Protein AF-A0A9N8ZWI1-F1 (afdb_monomer)

Structure (mmCIF, N/CA/C/O backbone):
data_AF-A0A9N8ZWI1-F1
#
_entry.id   AF-A0A9N8ZWI1-F1
#
loop_
_atom_site.group_PDB
_atom_site.id
_atom_site.type_symbol
_atom_site.label_atom_id
_atom_site.label_alt_id
_atom_site.label_comp_id
_atom_site.label_asym_id
_atom_site.label_entity_id
_atom_site.label_seq_id
_atom_site.pdbx_PDB_ins_code
_atom_site.Cartn_x
_atom_site.Cartn_y
_atom_site.Cartn_z
_atom_site.occupancy
_atom_site.B_iso_or_equiv
_atom_site.auth_seq_id
_atom_site.auth_comp_id
_atom_site.auth_asym_id
_atom_site.auth_atom_id
_atom_site.pdbx_PDB_model_num
ATOM 1 N N . MET A 1 1 ? 0.687 27.718 68.693 1.00 42.19 1 MET A N 1
ATOM 2 C CA . MET A 1 1 ? 0.484 27.635 67.229 1.00 42.19 1 MET A CA 1
ATOM 3 C C . MET A 1 1 ? 0.064 26.211 66.904 1.00 42.19 1 MET A C 1
ATOM 5 O O . MET A 1 1 ? 0.863 25.312 67.115 1.00 42.19 1 MET A O 1
ATOM 9 N N . ASN A 1 2 ? -1.194 25.987 66.518 1.00 51.06 2 ASN A N 1
ATOM 10 C CA . ASN A 1 2 ? -1.713 24.646 66.233 1.00 51.06 2 ASN A CA 1
ATOM 11 C C . ASN A 1 2 ? -1.774 24.454 64.712 1.00 51.06 2 ASN A C 1
ATOM 13 O O . ASN A 1 2 ? -2.479 25.195 64.028 1.00 51.06 2 ASN A O 1
ATOM 17 N N . PHE A 1 3 ? -0.992 23.519 64.178 1.00 62.44 3 PHE A N 1
ATOM 18 C CA . PHE A 1 3 ? -0.943 23.249 62.744 1.00 62.44 3 PHE A CA 1
ATOM 19 C C . PHE A 1 3 ? -2.034 22.242 62.381 1.00 62.44 3 PHE A C 1
ATOM 21 O O . PHE A 1 3 ? -1.952 21.066 62.726 1.00 62.44 3 PHE A O 1
ATOM 28 N N . ILE A 1 4 ? -3.050 22.694 61.647 1.00 68.06 4 ILE A N 1
ATOM 29 C CA . ILE A 1 4 ? -4.035 21.806 61.026 1.00 68.06 4 ILE A CA 1
ATOM 30 C C . ILE A 1 4 ? -3.352 21.130 59.831 1.00 68.06 4 ILE A C 1
ATOM 32 O O . ILE A 1 4 ? -3.192 21.722 58.765 1.00 68.06 4 ILE A O 1
ATOM 36 N N . GLN A 1 5 ? -2.924 19.882 60.009 1.00 64.88 5 GLN A N 1
ATOM 37 C CA . GLN A 1 5 ? -2.416 19.049 58.922 1.00 64.88 5 GLN A CA 1
ATOM 38 C C . GLN A 1 5 ? -3.595 18.533 58.083 1.00 64.88 5 GLN A C 1
ATOM 40 O O . GLN A 1 5 ? -4.237 17.537 58.417 1.00 64.88 5 GLN A O 1
ATOM 45 N N . ILE A 1 6 ? -3.903 19.215 56.979 1.00 60.19 6 ILE A N 1
ATOM 46 C CA . ILE A 1 6 ? -4.917 18.758 56.021 1.00 60.19 6 ILE A CA 1
ATOM 47 C C . ILE A 1 6 ? -4.318 17.596 55.218 1.00 60.19 6 ILE A C 1
ATOM 49 O O . ILE A 1 6 ? -3.437 17.795 54.379 1.00 60.19 6 ILE A O 1
ATOM 53 N N . ARG A 1 7 ? -4.794 16.366 55.451 1.00 61.16 7 ARG A N 1
ATOM 54 C CA . ARG A 1 7 ? -4.445 15.207 54.614 1.00 61.16 7 ARG A CA 1
ATOM 55 C C . ARG A 1 7 ? -5.024 15.408 53.212 1.00 61.16 7 ARG A C 1
ATOM 57 O O . ARG A 1 7 ? -6.199 15.144 52.974 1.00 61.16 7 ARG A O 1
ATOM 64 N N . ARG A 1 8 ? -4.196 15.861 52.269 1.00 56.44 8 ARG A N 1
ATOM 65 C CA . ARG A 1 8 ? -4.509 15.825 50.835 1.00 56.44 8 ARG A CA 1
ATOM 66 C C . ARG A 1 8 ? -4.481 14.371 50.373 1.00 56.44 8 ARG A C 1
ATOM 68 O O . ARG A 1 8 ? -3.433 13.853 49.997 1.00 56.44 8 ARG A O 1
ATOM 75 N N . LEU A 1 9 ? -5.626 13.697 50.456 1.00 60.31 9 LEU A N 1
ATOM 76 C CA . LEU A 1 9 ? -5.810 12.381 49.855 1.00 60.31 9 LEU A CA 1
ATOM 77 C C . LEU A 1 9 ? -5.591 12.517 48.343 1.00 60.31 9 LEU A C 1
ATOM 79 O O . LEU A 1 9 ? -6.305 13.232 47.645 1.00 60.31 9 LEU A O 1
ATOM 83 N N . THR A 1 10 ? -4.527 11.877 47.877 1.00 53.81 10 THR A N 1
ATOM 84 C CA . THR A 1 10 ? -4.096 11.812 46.483 1.00 53.81 10 THR A CA 1
ATOM 85 C C . THR A 1 10 ? -5.223 11.289 45.586 1.00 53.81 10 THR A C 1
ATOM 87 O O . THR A 1 10 ? -5.692 10.164 45.738 1.00 53.81 10 THR A O 1
ATOM 90 N N . THR A 1 11 ? -5.651 12.085 44.606 1.00 59.28 11 THR A N 1
ATOM 91 C CA . THR A 1 11 ? -6.578 11.674 43.536 1.00 59.28 11 THR A CA 1
ATOM 92 C C . THR A 1 11 ? -5.839 10.940 42.419 1.00 59.28 11 THR A C 1
ATOM 94 O O . THR A 1 11 ? -6.050 11.168 41.231 1.00 59.28 11 THR A O 1
ATOM 97 N N . LYS A 1 12 ? -4.924 10.049 42.790 1.00 53.28 12 LYS A N 1
ATOM 98 C CA . LYS A 1 12 ? -4.258 9.165 41.842 1.00 53.28 12 LYS A CA 1
ATOM 99 C C . LYS A 1 12 ? -4.066 7.815 42.501 1.00 53.28 12 LYS A C 1
ATOM 101 O O . LYS A 1 12 ? -2.955 7.391 42.799 1.00 53.28 12 LYS A O 1
ATOM 106 N N . ILE A 1 13 ? -5.188 7.143 42.745 1.00 62.72 13 ILE A N 1
ATOM 107 C CA . ILE A 1 13 ? -5.173 5.691 42.876 1.00 62.72 13 ILE A CA 1
ATOM 108 C C . ILE A 1 13 ? -4.489 5.199 41.586 1.00 62.72 13 ILE A C 1
ATOM 110 O O . ILE A 1 13 ? -4.989 5.502 40.502 1.00 62.72 13 ILE A O 1
ATOM 114 N N . PRO A 1 14 ? -3.341 4.501 41.651 1.00 59.12 14 PRO A N 1
ATOM 115 C CA . PRO A 1 14 ? -2.577 4.064 40.474 1.00 59.12 14 PRO A CA 1
ATOM 116 C C . PRO A 1 14 ? -3.299 2.976 39.659 1.00 59.12 14 PRO A C 1
ATOM 118 O O . PRO A 1 14 ? -2.707 2.327 38.802 1.00 59.12 14 PRO A O 1
ATOM 121 N N . ILE A 1 15 ? -4.584 2.765 39.934 1.00 54.69 15 ILE A N 1
ATOM 122 C CA . ILE A 1 15 ? -5.430 1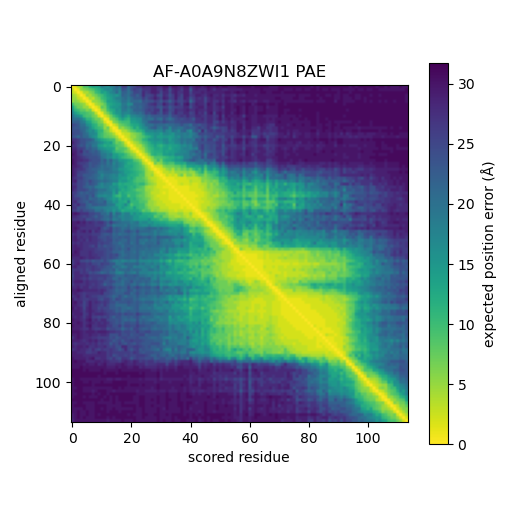.760 39.324 1.00 54.69 15 ILE A CA 1
ATOM 123 C C . ILE A 1 15 ? -6.292 2.513 38.308 1.00 54.69 15 ILE A C 1
ATOM 125 O O . ILE A 1 15 ? -7.170 3.280 38.713 1.00 54.69 15 ILE A O 1
ATOM 129 N N . PRO A 1 16 ? -6.035 2.367 36.998 1.00 58.62 16 PRO A N 1
ATOM 130 C CA . PRO A 1 16 ? -6.873 2.977 35.980 1.00 58.62 16 PRO A CA 1
ATOM 131 C C . PRO A 1 16 ? -8.336 2.548 36.184 1.00 58.62 16 PRO A C 1
ATOM 133 O O . PRO A 1 16 ? -8.588 1.401 36.558 1.00 58.62 16 PRO A O 1
ATOM 136 N N . PRO A 1 17 ? -9.315 3.430 35.921 1.00 61.91 17 PRO A N 1
ATOM 137 C CA . PRO A 1 17 ? -10.730 3.188 36.221 1.00 61.91 17 PRO A CA 1
ATOM 138 C C . PRO A 1 17 ? -11.311 1.939 35.537 1.00 61.91 17 PRO A C 1
ATOM 140 O O . PRO A 1 17 ? -12.284 1.366 36.012 1.00 61.91 17 PRO A O 1
ATOM 143 N N . VAL A 1 18 ? -10.692 1.468 34.451 1.00 59.34 18 VAL A N 1
ATOM 144 C CA . VAL A 1 18 ? -11.061 0.204 33.792 1.00 59.34 18 VAL A CA 1
ATOM 145 C C . VAL A 1 18 ? -10.724 -1.015 34.670 1.00 59.34 18 VAL A C 1
ATOM 147 O O . VAL A 1 18 ? -11.483 -1.976 34.686 1.00 59.34 18 VAL A O 1
ATOM 150 N N . LEU A 1 19 ? -9.637 -0.954 35.449 1.00 50.53 19 LEU A N 1
ATOM 151 C CA . LEU A 1 19 ? -9.201 -2.025 36.354 1.00 50.53 19 LEU A CA 1
ATOM 152 C C . LEU A 1 19 ? -9.874 -1.952 37.735 1.00 50.53 19 LEU A C 1
ATOM 154 O O . LEU A 1 19 ? -9.994 -2.970 38.414 1.00 50.53 19 LEU A O 1
ATOM 158 N N . SER A 1 20 ? -10.331 -0.772 38.173 1.00 53.59 20 SER A N 1
ATOM 159 C CA . SER A 1 20 ? -11.054 -0.649 39.447 1.00 53.59 20 SER A CA 1
ATOM 160 C C . SER A 1 20 ? -12.473 -1.217 39.370 1.00 53.59 20 SER A C 1
ATOM 162 O O . SER A 1 20 ? -12.940 -1.771 40.358 1.00 53.59 20 SER A O 1
ATOM 164 N N . VAL A 1 21 ? -13.133 -1.159 38.207 1.00 58.62 21 VAL A N 1
ATOM 165 C CA . VAL A 1 21 ? -14.465 -1.759 37.996 1.00 58.62 21 VAL A CA 1
ATOM 166 C C . VAL A 1 21 ? -14.406 -3.290 37.979 1.00 58.62 21 VAL A C 1
ATOM 168 O O . VAL A 1 21 ? -15.289 -3.929 38.544 1.00 58.62 21 VAL A O 1
ATOM 171 N N . GLU A 1 22 ? -13.354 -3.894 37.414 1.00 56.44 22 GLU A N 1
ATOM 172 C CA . GLU A 1 22 ? -13.150 -5.350 37.505 1.00 56.44 22 GLU A CA 1
ATOM 173 C C . GLU A 1 22 ? -12.914 -5.811 38.946 1.00 56.44 22 GLU A C 1
ATOM 175 O O . GLU A 1 22 ? -13.387 -6.875 39.339 1.00 56.44 22 GLU A O 1
ATOM 180 N N . ARG A 1 23 ? -12.218 -5.001 39.753 1.00 53.66 23 ARG A N 1
ATOM 181 C CA . ARG A 1 23 ? -11.888 -5.348 41.141 1.00 53.66 23 ARG A CA 1
ATOM 182 C C . ARG A 1 23 ? -12.958 -4.953 42.165 1.00 53.66 23 ARG A C 1
ATOM 184 O O . ARG A 1 23 ? -12.926 -5.456 43.283 1.00 53.66 23 ARG A O 1
ATOM 191 N N . ALA A 1 24 ? -13.900 -4.083 41.800 1.00 56.22 24 ALA A N 1
ATOM 192 C CA . ALA A 1 24 ? -15.002 -3.650 42.663 1.00 56.22 24 ALA A CA 1
ATOM 193 C C . ALA A 1 24 ? -16.162 -4.662 42.747 1.00 56.22 24 ALA A C 1
ATOM 195 O O . ALA A 1 24 ? -17.015 -4.532 43.622 1.00 56.22 24 ALA A O 1
ATOM 196 N N . GLY A 1 25 ? -16.206 -5.671 41.870 1.00 55.81 25 GLY A N 1
ATOM 197 C CA . GLY A 1 25 ? -17.163 -6.774 41.954 1.00 55.81 25 GLY A CA 1
ATOM 198 C C . GLY A 1 25 ? -16.591 -7.924 42.776 1.00 55.81 25 GLY A C 1
ATOM 199 O O . GLY A 1 25 ? -15.839 -8.739 42.256 1.00 55.81 25 GLY A O 1
ATOM 200 N N . THR A 1 26 ? -16.946 -8.026 44.055 1.00 55.59 26 THR A N 1
ATOM 201 C CA . THR A 1 26 ? -16.524 -9.140 44.926 1.00 55.59 26 THR A CA 1
ATOM 202 C C . THR A 1 26 ? -17.241 -10.463 44.619 1.00 55.59 26 THR A C 1
ATOM 204 O O . THR A 1 26 ? -16.962 -11.469 45.267 1.00 55.59 26 THR A O 1
ATOM 207 N N . SER A 1 27 ? -18.122 -10.510 43.611 1.00 63.19 27 SER A N 1
ATOM 208 C CA . SER A 1 27 ? -18.782 -11.735 43.158 1.00 63.19 27 SER A CA 1
ATOM 209 C C . SER A 1 27 ? -18.683 -11.911 41.637 1.00 63.19 27 SER A C 1
ATOM 211 O O . SER A 1 27 ? -18.907 -10.978 40.862 1.00 63.19 27 SER A O 1
ATOM 213 N N . ALA A 1 28 ? -18.407 -13.140 41.185 1.00 63.19 28 ALA A N 1
ATOM 214 C CA . ALA A 1 28 ? -18.388 -13.490 39.760 1.00 63.19 28 ALA A CA 1
ATOM 215 C C . ALA A 1 28 ? -19.732 -13.190 39.053 1.00 63.19 28 ALA A C 1
ATOM 217 O O . ALA A 1 28 ? -19.772 -12.912 37.851 1.00 63.19 28 ALA A O 1
ATOM 218 N N . ALA A 1 29 ? -20.838 -13.200 39.807 1.00 66.38 29 ALA A N 1
ATOM 219 C CA . ALA A 1 29 ? -22.172 -12.857 39.322 1.00 66.38 29 ALA A CA 1
ATOM 220 C C . ALA A 1 29 ? -22.329 -11.357 39.001 1.00 66.38 29 ALA A C 1
ATOM 222 O O . ALA A 1 29 ? -23.040 -10.998 38.056 1.00 66.38 29 ALA A O 1
ATOM 223 N N . ASP A 1 30 ? -21.652 -10.476 39.739 1.00 67.50 30 ASP A N 1
ATOM 224 C CA . ASP A 1 30 ? -21.691 -9.028 39.503 1.00 67.50 30 ASP A CA 1
ATOM 225 C C . ASP A 1 30 ? -20.812 -8.634 38.317 1.00 67.50 30 ASP A C 1
ATOM 227 O O . ASP A 1 30 ? -21.243 -7.850 37.468 1.00 67.50 30 ASP A O 1
ATOM 231 N N . THR A 1 31 ? -19.656 -9.283 38.154 1.00 70.69 31 THR A N 1
ATOM 232 C CA . THR A 1 31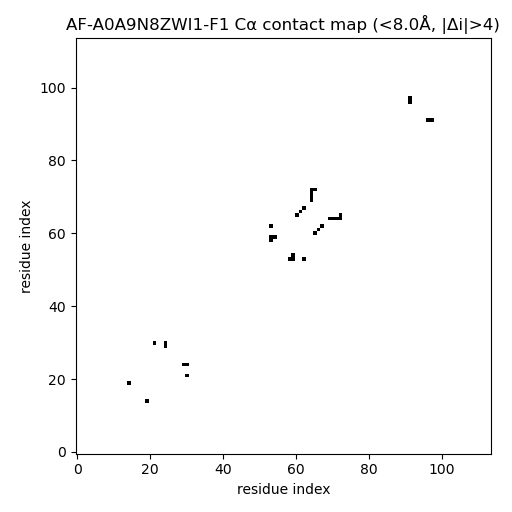 ? -18.815 -9.144 36.956 1.00 70.69 31 THR A CA 1
ATOM 233 C C . THR A 1 31 ? -19.580 -9.541 35.690 1.00 70.69 31 THR A C 1
ATOM 235 O O . THR A 1 31 ? -19.551 -8.826 34.686 1.00 70.69 31 THR A O 1
ATOM 238 N N . ALA A 1 32 ? -20.344 -10.640 35.730 1.00 79.31 32 ALA A N 1
ATOM 239 C CA . ALA A 1 32 ? -21.163 -11.074 34.598 1.00 79.31 32 ALA A CA 1
ATOM 240 C C . ALA A 1 32 ? -22.277 -10.068 34.249 1.00 79.31 32 ALA A C 1
ATOM 242 O O . ALA A 1 32 ? -22.549 -9.833 33.069 1.00 79.31 32 ALA A O 1
ATOM 243 N N . ARG A 1 33 ? -22.916 -9.448 35.252 1.00 80.00 33 ARG A N 1
ATOM 244 C CA . ARG A 1 33 ? -23.931 -8.401 35.039 1.00 80.00 33 ARG A CA 1
ATOM 245 C C . ARG A 1 33 ? -23.321 -7.144 34.418 1.00 80.00 33 ARG A C 1
ATOM 247 O O . ARG A 1 33 ? -23.827 -6.676 33.398 1.00 80.00 33 ARG A O 1
ATOM 254 N N . ILE A 1 34 ? -22.203 -6.661 34.957 1.00 80.00 34 ILE A N 1
ATOM 255 C CA . ILE A 1 34 ? -21.497 -5.475 34.449 1.00 80.00 34 ILE A CA 1
ATOM 256 C C . ILE A 1 34 ? -20.986 -5.697 33.016 1.00 80.00 34 ILE A C 1
ATOM 258 O O . ILE A 1 34 ? -21.157 -4.831 32.158 1.00 80.00 3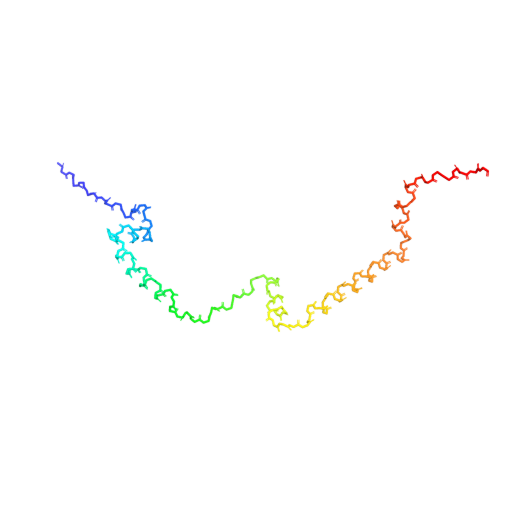4 ILE A O 1
ATOM 262 N N . ASN A 1 35 ? -20.461 -6.882 32.697 1.00 84.25 35 ASN A N 1
ATOM 263 C CA . ASN A 1 35 ? -20.008 -7.204 31.341 1.00 84.25 35 ASN A CA 1
ATOM 264 C C . ASN A 1 35 ? -21.137 -7.162 30.301 1.00 84.25 35 ASN A C 1
ATOM 266 O O . ASN A 1 35 ? -20.911 -6.731 29.170 1.00 84.25 35 ASN A O 1
ATOM 270 N N . ARG A 1 36 ? -22.367 -7.556 30.663 1.00 88.12 36 ARG A N 1
ATOM 271 C CA . ARG A 1 36 ? -23.537 -7.443 29.770 1.00 88.12 36 ARG A CA 1
ATOM 272 C C . ARG A 1 36 ? -23.895 -5.986 29.485 1.00 88.12 36 ARG A C 1
ATOM 274 O O . ARG A 1 36 ? -24.152 -5.661 28.329 1.00 88.12 36 ARG A O 1
ATOM 281 N N . LEU A 1 37 ? -23.845 -5.118 30.497 1.00 87.25 37 LEU A N 1
ATOM 282 C CA . LEU A 1 37 ? -24.058 -3.673 30.346 1.00 87.25 37 LEU A CA 1
ATOM 283 C C . LEU A 1 37 ? -22.994 -3.051 29.429 1.00 87.25 37 LEU A C 1
ATOM 285 O O . LEU A 1 37 ? -23.328 -2.365 28.466 1.00 87.25 37 LEU A O 1
ATOM 289 N N . ILE A 1 38 ? -21.714 -3.361 29.652 1.00 86.50 38 ILE A N 1
ATOM 290 C CA . ILE A 1 38 ? -20.614 -2.885 28.799 1.00 86.50 38 ILE A CA 1
ATOM 291 C C . ILE A 1 38 ? -20.790 -3.377 27.357 1.00 86.50 38 ILE A C 1
ATOM 293 O O . ILE A 1 38 ? -20.645 -2.605 26.409 1.00 86.50 38 ILE A O 1
ATOM 297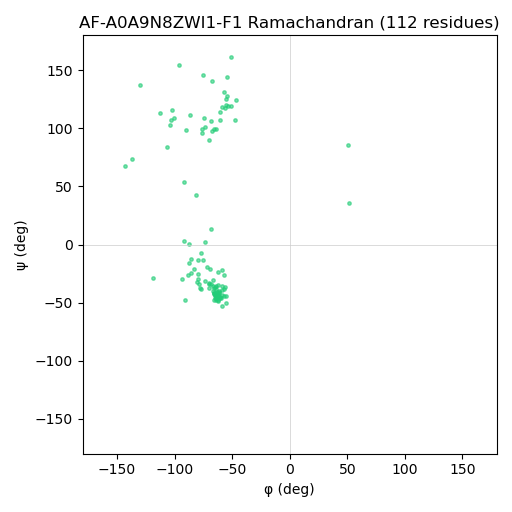 N N . ASN A 1 39 ? -21.115 -4.659 27.176 1.00 88.81 39 ASN A N 1
ATOM 298 C CA . ASN A 1 39 ? -21.320 -5.245 25.855 1.00 88.81 39 ASN A CA 1
ATOM 299 C C . ASN A 1 39 ? -22.526 -4.643 25.134 1.00 88.81 39 ASN A C 1
ATOM 301 O O . ASN A 1 39 ? -22.449 -4.439 23.926 1.00 88.81 39 ASN A O 1
ATOM 305 N N . PHE A 1 40 ? -23.603 -4.327 25.853 1.00 89.94 40 PHE A N 1
ATOM 306 C CA . PHE A 1 40 ? -24.757 -3.627 25.301 1.00 89.94 40 PHE A CA 1
ATOM 307 C C . PHE A 1 40 ? -24.342 -2.269 24.723 1.00 89.94 40 PHE A C 1
ATOM 309 O O . PHE A 1 40 ? -24.534 -2.038 23.532 1.00 89.94 40 PHE A O 1
ATOM 316 N N . TYR A 1 41 ? -23.655 -1.428 25.504 1.00 88.06 41 TYR A N 1
ATOM 317 C CA . TYR A 1 41 ? -23.198 -0.113 25.033 1.00 88.06 41 TYR A CA 1
ATOM 318 C C . TYR A 1 41 ? -22.127 -0.186 23.939 1.00 88.06 41 TYR A C 1
ATOM 320 O O . TYR A 1 41 ? -22.084 0.670 23.057 1.00 88.06 41 TYR A O 1
ATOM 328 N N . LYS A 1 42 ? -21.280 -1.222 23.938 1.00 86.06 42 LYS A N 1
ATOM 329 C CA . LYS A 1 42 ? -20.333 -1.469 22.839 1.00 86.06 42 LYS A CA 1
ATOM 330 C C . LYS A 1 42 ? -21.039 -1.844 21.533 1.00 86.06 42 LYS A C 1
ATOM 332 O O . LYS A 1 42 ? -20.538 -1.483 20.470 1.00 86.06 42 LYS A O 1
ATOM 337 N N . LYS A 1 43 ? -22.152 -2.580 21.624 1.00 86.31 43 LYS A N 1
ATOM 338 C CA . LYS A 1 43 ? -22.928 -3.099 20.488 1.00 86.31 43 LYS A CA 1
ATOM 339 C C . LYS A 1 43 ? -23.955 -2.122 19.937 1.00 86.31 43 LYS A C 1
ATOM 341 O O . LYS A 1 43 ? -24.477 -2.398 18.860 1.00 86.31 43 LYS A O 1
ATOM 346 N N . VAL A 1 44 ? -24.250 -1.022 20.635 1.00 88.25 44 VAL A N 1
ATOM 347 C CA . VAL A 1 44 ? -25.095 0.039 20.077 1.00 88.25 44 VAL A CA 1
ATOM 348 C C . VAL A 1 44 ? -24.525 0.398 18.703 1.00 88.25 44 VAL A C 1
ATOM 350 O O . VAL A 1 44 ? -23.342 0.752 18.635 1.00 88.25 44 VAL A O 1
ATOM 353 N N . PRO A 1 45 ? -25.308 0.237 17.617 1.00 83.56 45 PRO A N 1
ATOM 354 C CA . PRO A 1 45 ? -24.819 0.451 16.269 1.00 83.56 45 PRO A CA 1
ATOM 355 C C . PRO A 1 45 ? -24.358 1.896 16.171 1.00 83.56 45 PRO A C 1
ATOM 357 O O . PRO A 1 45 ? -25.141 2.843 16.190 1.00 83.56 45 PRO A O 1
ATOM 360 N N . LYS A 1 46 ? -23.040 2.059 16.134 1.00 81.19 46 LYS A N 1
ATOM 361 C CA . LYS A 1 46 ? -22.427 3.339 15.830 1.00 81.19 46 LYS A CA 1
ATOM 362 C C . LYS A 1 46 ? -22.761 3.616 14.370 1.00 81.19 46 LYS A C 1
ATOM 364 O O . LYS A 1 46 ? -22.766 2.688 13.559 1.00 81.19 46 LYS A O 1
ATOM 369 N N . GLY A 1 47 ? -23.055 4.873 14.052 1.00 81.31 47 GLY A N 1
ATOM 370 C CA . GLY A 1 47 ? -23.241 5.289 12.665 1.00 81.31 47 GLY A CA 1
ATOM 371 C C . GLY A 1 47 ? -22.059 4.847 11.790 1.00 81.31 47 GLY A C 1
ATOM 372 O O . GLY A 1 47 ? -20.991 4.515 12.324 1.00 81.31 47 GLY A O 1
ATOM 373 N N . PRO A 1 48 ? -22.238 4.816 10.458 1.00 78.06 48 PRO A N 1
ATOM 374 C CA . PRO A 1 48 ? -21.192 4.403 9.531 1.00 78.06 48 PRO A CA 1
ATOM 375 C C . PRO A 1 48 ? -19.879 5.091 9.900 1.00 78.06 48 PRO A C 1
ATOM 377 O O . PRO A 1 48 ? -19.824 6.312 10.062 1.00 78.06 48 PRO A O 1
ATOM 380 N N . ARG A 1 49 ? -18.834 4.282 10.115 1.00 72.50 49 ARG A N 1
ATOM 381 C CA . ARG A 1 49 ? -17.517 4.793 10.491 1.00 72.50 49 ARG A CA 1
ATOM 382 C C . ARG A 1 49 ? -17.111 5.810 9.420 1.00 72.50 49 ARG A C 1
ATOM 384 O O . ARG A 1 49 ? -17.133 5.435 8.247 1.00 72.50 49 ARG A O 1
ATOM 391 N N . PRO A 1 50 ? -16.766 7.059 9.790 1.00 72.94 50 PRO A N 1
ATOM 392 C CA . PRO A 1 50 ? -16.357 8.048 8.808 1.00 72.94 50 PRO A CA 1
ATOM 393 C C . PRO A 1 50 ? -15.209 7.455 8.000 1.00 72.94 50 PRO A C 1
ATOM 395 O O . PRO A 1 50 ? -14.262 6.904 8.575 1.00 72.94 50 PRO A O 1
ATOM 398 N N . ILE A 1 51 ? -15.358 7.491 6.675 1.00 73.69 51 ILE A N 1
ATOM 399 C CA . ILE A 1 51 ? -14.353 6.986 5.746 1.00 73.69 51 ILE A CA 1
ATOM 400 C C . ILE A 1 51 ? -13.073 7.747 6.096 1.00 73.69 51 ILE A C 1
ATOM 402 O O . ILE A 1 51 ? -13.094 8.979 6.062 1.00 73.69 51 ILE A O 1
ATOM 406 N N . PRO A 1 52 ? -12.004 7.062 6.537 1.00 74.50 52 PRO A N 1
ATOM 407 C CA . PRO A 1 52 ? -10.796 7.748 6.952 1.00 74.50 52 PRO A CA 1
ATOM 408 C C . PRO A 1 52 ? -10.298 8.567 5.766 1.00 74.50 52 PRO A C 1
ATOM 410 O O . PRO A 1 52 ? -10.010 8.006 4.708 1.00 74.50 52 PRO A O 1
ATOM 413 N N . GLU A 1 53 ? -10.248 9.890 5.928 1.00 77.00 53 GLU A N 1
ATOM 414 C CA . GLU A 1 53 ? -9.748 10.751 4.866 1.00 77.00 53 GLU A CA 1
ATOM 415 C C . GLU A 1 53 ? -8.321 10.317 4.510 1.00 77.00 53 GLU A C 1
ATOM 417 O O . GLU A 1 53 ? -7.495 10.113 5.411 1.00 77.00 53 GLU A O 1
ATOM 422 N N . PRO A 1 54 ? -8.017 10.133 3.217 1.00 79.44 54 PRO A N 1
ATOM 423 C CA . PRO A 1 54 ? -6.714 9.651 2.802 1.00 79.44 54 PRO A CA 1
ATOM 424 C C . PRO A 1 54 ? -5.652 10.718 3.093 1.00 79.44 54 PRO A C 1
ATOM 426 O O . PRO A 1 54 ? -5.563 11.744 2.413 1.00 79.44 54 PRO A O 1
ATOM 429 N N . LYS A 1 55 ? -4.838 10.468 4.123 1.00 84.94 55 LYS A N 1
ATOM 430 C CA . LYS A 1 55 ? -3.778 11.383 4.573 1.00 84.94 55 LYS A CA 1
ATOM 431 C C . LYS A 1 55 ? -2.538 11.301 3.687 1.00 84.94 55 LYS A C 1
ATOM 433 O O . LYS A 1 55 ? -1.880 12.313 3.467 1.00 84.94 55 LYS A O 1
ATOM 438 N N . SER A 1 56 ? -2.231 10.116 3.159 1.00 88.94 56 SER A N 1
ATOM 439 C CA . SER A 1 56 ? -1.079 9.890 2.285 1.00 88.94 56 SER A CA 1
ATOM 440 C C . SER A 1 56 ? -1.452 9.937 0.801 1.00 88.94 56 SER A C 1
ATOM 442 O O . SER A 1 56 ? -2.574 9.620 0.409 1.00 88.94 56 SER A O 1
ATOM 444 N N . LEU A 1 57 ? -0.483 10.271 -0.055 1.00 88.94 57 LEU A N 1
ATOM 445 C CA . LEU A 1 57 ? -0.623 10.184 -1.515 1.00 88.94 57 LEU A CA 1
ATOM 446 C C . LEU A 1 57 ? -0.988 8.761 -1.966 1.00 88.94 57 LEU A C 1
ATOM 448 O O . LEU A 1 57 ? -1.829 8.581 -2.846 1.00 88.94 57 LEU A O 1
ATOM 452 N N . ILE A 1 58 ? -0.406 7.752 -1.312 1.00 89.38 58 ILE A N 1
ATOM 453 C CA . ILE A 1 58 ? -0.702 6.340 -1.579 1.00 89.38 58 ILE A CA 1
ATOM 454 C C . ILE A 1 58 ? -2.145 6.021 -1.176 1.00 89.38 58 ILE A C 1
ATOM 456 O O . ILE A 1 58 ? -2.852 5.335 -1.913 1.00 89.38 58 ILE A O 1
ATOM 460 N N . ASP A 1 59 ? -2.611 6.562 -0.049 1.00 88.69 59 ASP A N 1
ATOM 461 C CA . ASP A 1 59 ? -3.985 6.360 0.417 1.00 88.69 59 ASP A CA 1
ATOM 462 C C . ASP A 1 59 ? -4.988 7.007 -0.540 1.00 88.69 59 ASP A C 1
ATOM 464 O O . ASP A 1 59 ? -6.024 6.414 -0.828 1.00 88.69 59 ASP A O 1
ATOM 468 N N . LYS A 1 60 ? -4.660 8.179 -1.103 1.00 88.69 60 LYS A N 1
ATOM 469 C CA . LYS A 1 60 ? -5.487 8.843 -2.124 1.00 88.69 60 LYS A CA 1
ATOM 470 C C . LYS A 1 60 ? -5.599 7.993 -3.385 1.00 88.69 60 LYS A C 1
ATOM 472 O O . LYS A 1 60 ? -6.692 7.833 -3.924 1.00 88.69 60 LYS A O 1
ATOM 477 N N . TYR A 1 61 ? -4.487 7.413 -3.836 1.00 89.50 61 TYR A N 1
ATOM 478 C CA . TYR A 1 61 ? -4.481 6.516 -4.991 1.00 89.50 61 TYR A CA 1
ATOM 479 C C . TYR A 1 61 ? -5.295 5.240 -4.725 1.00 89.50 61 TYR A C 1
ATOM 481 O O . TYR A 1 61 ? -6.141 4.860 -5.536 1.00 89.50 61 TYR A O 1
ATOM 489 N N . ARG A 1 62 ? -5.100 4.609 -3.559 1.00 86.31 62 ARG A N 1
ATOM 490 C CA . ARG A 1 62 ? -5.854 3.415 -3.146 1.00 86.31 62 ARG A CA 1
ATOM 491 C C . ARG A 1 62 ? -7.350 3.703 -3.043 1.00 86.31 62 ARG A C 1
ATOM 493 O O . ARG A 1 62 ? -8.146 2.932 -3.576 1.00 86.31 62 ARG A O 1
ATOM 500 N N . ALA A 1 63 ? -7.732 4.820 -2.425 1.00 87.25 63 ALA A N 1
ATOM 501 C CA . ALA A 1 63 ? -9.122 5.261 -2.332 1.00 87.25 63 ALA A CA 1
ATOM 502 C C . ALA A 1 63 ? -9.758 5.466 -3.715 1.00 87.25 63 ALA A C 1
ATOM 504 O O . ALA A 1 63 ? -10.908 5.090 -3.913 1.00 87.25 63 ALA A O 1
ATOM 505 N N . LYS A 1 64 ? -9.008 6.011 -4.683 1.00 86.31 64 LYS A N 1
ATOM 506 C CA . LYS A 1 64 ? -9.530 6.318 -6.020 1.00 86.31 64 LYS A CA 1
ATOM 507 C C . LYS A 1 64 ? -9.669 5.101 -6.933 1.00 86.31 64 LYS A C 1
ATOM 509 O O . LYS A 1 64 ? -10.629 5.055 -7.700 1.00 86.31 64 LYS A O 1
ATOM 514 N N . TYR A 1 65 ? -8.730 4.153 -6.887 1.00 86.75 65 TYR A N 1
ATOM 515 C CA . TYR A 1 65 ? -8.662 3.076 -7.885 1.00 86.75 65 TYR A CA 1
ATOM 516 C C . TYR A 1 65 ? -8.817 1.660 -7.324 1.00 86.75 65 TYR A C 1
ATOM 518 O O . TYR A 1 65 ? -9.309 0.789 -8.034 1.00 86.75 65 TYR A O 1
ATOM 526 N N . ILE A 1 66 ? -8.420 1.412 -6.072 1.00 84.81 66 ILE A N 1
ATOM 527 C CA . ILE A 1 66 ? -8.455 0.067 -5.473 1.00 84.81 66 ILE A CA 1
ATOM 528 C C . ILE A 1 66 ? -9.789 -0.175 -4.767 1.00 84.81 66 ILE A C 1
ATOM 530 O O . ILE A 1 66 ? -10.440 -1.186 -5.004 1.00 84.81 66 ILE A O 1
ATOM 534 N N . HIS A 1 67 ? -10.242 0.770 -3.941 1.00 81.94 67 HIS A N 1
ATOM 535 C CA . HIS A 1 67 ? -11.511 0.634 -3.215 1.00 81.94 67 HIS A CA 1
ATOM 536 C C . HIS A 1 67 ? -12.752 0.755 -4.113 1.00 81.94 67 HIS A C 1
ATOM 538 O O . HIS A 1 67 ? -13.830 0.309 -3.734 1.00 81.94 67 HIS A O 1
ATOM 544 N N . THR A 1 68 ? -12.601 1.334 -5.303 1.00 81.50 68 THR A N 1
ATOM 545 C CA . THR A 1 68 ? -13.665 1.517 -6.300 1.00 81.50 68 THR A CA 1
ATOM 546 C C . THR A 1 68 ? -13.759 0.364 -7.305 1.00 81.50 68 THR A C 1
ATOM 548 O O . THR A 1 68 ? -14.571 0.445 -8.222 1.00 81.50 68 THR A O 1
ATOM 551 N N . ASN A 1 69 ? -12.949 -0.699 -7.157 1.00 79.25 69 ASN A N 1
ATOM 552 C CA . ASN A 1 69 ? -12.839 -1.815 -8.112 1.00 79.25 69 ASN A CA 1
ATOM 553 C C . ASN A 1 69 ? -12.597 -1.358 -9.566 1.00 79.25 69 ASN A C 1
ATOM 555 O O . ASN A 1 69 ? -13.101 -1.957 -10.515 1.00 79.25 69 ASN A O 1
ATOM 559 N N . SER A 1 70 ? -11.837 -0.277 -9.756 1.00 86.62 70 SER A N 1
ATOM 560 C CA . SER A 1 70 ? -11.520 0.236 -11.089 1.00 86.62 70 SER A CA 1
ATOM 561 C C . SER A 1 70 ? -10.460 -0.628 -11.779 1.00 86.62 70 SER A C 1
ATOM 563 O O . SER A 1 70 ? -9.526 -1.103 -11.139 1.00 86.62 70 SER A O 1
ATOM 565 N N . ALA A 1 71 ? -10.551 -0.774 -13.106 1.00 90.06 71 ALA A N 1
ATOM 566 C CA . ALA A 1 71 ? -9.540 -1.449 -13.930 1.00 90.06 71 ALA A CA 1
ATOM 567 C C . ALA A 1 71 ? -8.281 -0.591 -14.186 1.00 90.06 71 ALA A C 1
ATOM 569 O O . ALA A 1 71 ? -7.288 -1.068 -14.733 1.00 90.06 71 ALA A O 1
ATOM 570 N N . MET A 1 72 ? -8.288 0.681 -13.777 1.00 92.19 72 MET A N 1
ATOM 571 C CA . MET A 1 72 ? -7.186 1.625 -14.010 1.00 92.19 72 MET A CA 1
ATOM 572 C C . MET A 1 72 ? -5.823 1.205 -13.427 1.00 92.19 72 MET A C 1
ATOM 574 O O . MET A 1 72 ? -4.823 1.443 -14.104 1.00 92.19 72 MET A O 1
ATOM 578 N N . PRO A 1 73 ? -5.711 0.544 -12.254 1.00 93.44 73 PRO A N 1
ATOM 579 C CA . PRO A 1 73 ? -4.428 0.044 -11.759 1.00 93.44 73 PRO A CA 1
ATOM 580 C C . PRO A 1 73 ? -3.732 -0.895 -12.746 1.00 93.44 73 PRO A C 1
ATOM 582 O O . PRO A 1 73 ? -2.516 -0.822 -12.894 1.00 93.44 73 PRO A O 1
ATOM 585 N N . LEU A 1 74 ? -4.497 -1.728 -13.458 1.00 93.25 74 LEU A N 1
ATOM 586 C CA . LEU A 1 74 ? -3.952 -2.626 -14.474 1.00 93.25 74 LEU A CA 1
ATOM 587 C C . LEU A 1 74 ? -3.357 -1.831 -15.642 1.00 93.25 74 LEU A C 1
ATOM 589 O O . LEU A 1 74 ? -2.243 -2.105 -16.080 1.00 93.25 74 LEU A O 1
ATOM 593 N N . VAL A 1 75 ? -4.068 -0.795 -16.092 1.00 95.31 75 VAL A N 1
ATOM 594 C CA . VAL A 1 75 ? -3.597 0.109 -17.151 1.00 95.31 75 VAL A CA 1
ATOM 595 C C . VAL A 1 75 ? -2.319 0.834 -16.726 1.00 95.31 75 VAL A C 1
ATOM 597 O O . VAL A 1 75 ? -1.381 0.928 -17.513 1.00 95.31 75 VAL A O 1
ATOM 600 N N . HIS A 1 76 ? -2.239 1.300 -15.476 1.00 94.62 76 HIS A N 1
ATOM 601 C CA . HIS A 1 76 ? -1.034 1.940 -14.946 1.00 94.62 76 HIS A CA 1
ATOM 602 C C . HIS A 1 76 ? 0.172 0.995 -14.934 1.00 94.62 76 HIS A C 1
ATOM 604 O O . HIS A 1 76 ? 1.270 1.417 -15.289 1.00 94.62 76 HIS A O 1
ATOM 610 N N . ILE A 1 77 ? -0.029 -0.278 -14.578 1.00 95.88 77 ILE A N 1
ATOM 611 C CA . ILE A 1 77 ? 1.032 -1.292 -14.616 1.00 95.88 77 ILE A CA 1
ATOM 612 C C . ILE A 1 77 ? 1.503 -1.516 -16.055 1.00 95.88 77 ILE A C 1
ATOM 614 O O . ILE A 1 77 ? 2.702 -1.474 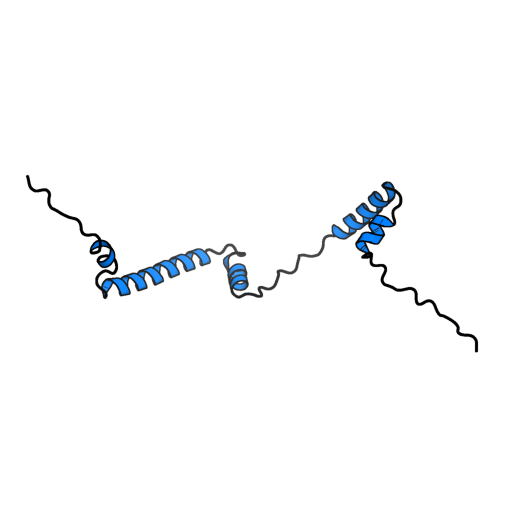-16.311 1.00 95.88 77 ILE A O 1
ATOM 618 N N . ILE A 1 78 ? 0.580 -1.694 -17.003 1.00 96.38 78 ILE A N 1
ATOM 619 C CA . ILE A 1 78 ? 0.916 -1.896 -18.421 1.00 96.38 78 ILE A CA 1
ATOM 620 C C . ILE A 1 78 ? 1.689 -0.690 -18.970 1.00 96.38 78 ILE A C 1
ATOM 622 O O . ILE A 1 78 ? 2.731 -0.858 -19.600 1.00 96.38 78 ILE A O 1
ATOM 626 N N . ALA A 1 79 ? 1.228 0.528 -18.682 1.00 96.25 79 ALA A N 1
ATOM 627 C CA . ALA A 1 79 ? 1.912 1.751 -19.088 1.00 96.25 79 ALA A CA 1
ATOM 628 C C . ALA A 1 79 ? 3.316 1.865 -18.473 1.00 96.25 79 ALA A C 1
ATOM 630 O O . ALA A 1 79 ? 4.258 2.240 -19.169 1.00 96.25 79 ALA A O 1
ATOM 631 N N . ALA A 1 80 ? 3.478 1.505 -17.196 1.00 96.38 80 ALA A N 1
ATOM 632 C CA . ALA A 1 80 ? 4.779 1.500 -16.535 1.00 96.38 80 ALA A CA 1
ATOM 633 C C . ALA A 1 80 ? 5.735 0.482 -17.172 1.00 96.38 80 ALA A C 1
ATOM 635 O O . ALA A 1 80 ? 6.876 0.826 -17.469 1.00 96.38 80 ALA A O 1
ATOM 636 N N . VAL A 1 81 ? 5.266 -0.742 -17.436 1.00 96.94 81 VAL A N 1
ATOM 637 C CA . VAL A 1 81 ? 6.068 -1.786 -18.092 1.00 96.94 81 VAL A CA 1
ATOM 638 C C . VAL A 1 81 ? 6.465 -1.362 -19.504 1.00 96.94 81 VAL A C 1
ATOM 640 O O . VAL A 1 81 ? 7.630 -1.502 -19.860 1.00 96.94 81 VAL A O 1
ATOM 643 N N . MET A 1 82 ? 5.546 -0.791 -20.289 1.00 96.31 82 MET A N 1
ATOM 644 C CA . MET A 1 82 ? 5.868 -0.283 -21.627 1.00 96.31 82 MET A CA 1
ATOM 645 C C . MET A 1 82 ? 6.878 0.868 -21.577 1.00 96.31 82 MET A C 1
ATOM 647 O O . MET A 1 82 ? 7.835 0.867 -22.344 1.00 96.31 82 MET A O 1
ATOM 651 N N . GLY A 1 83 ? 6.710 1.825 -20.660 1.00 95.69 83 GLY A N 1
ATOM 652 C CA . GLY A 1 83 ? 7.634 2.951 -20.516 1.00 95.69 83 GLY A CA 1
ATOM 653 C C . GLY A 1 83 ? 9.036 2.518 -20.084 1.00 95.69 83 GLY A C 1
ATOM 654 O O . GLY A 1 83 ? 10.026 2.972 -20.655 1.00 95.69 83 GLY A O 1
ATOM 655 N N . ILE A 1 84 ? 9.129 1.601 -19.116 1.00 95.00 84 ILE A N 1
ATOM 656 C CA . ILE A 1 84 ? 10.407 1.024 -18.683 1.00 95.00 84 ILE A CA 1
ATOM 657 C C . ILE A 1 84 ? 11.025 0.207 -19.817 1.00 95.00 84 ILE A C 1
ATOM 659 O O . ILE A 1 84 ? 12.203 0.379 -20.102 1.00 95.00 84 ILE A O 1
ATOM 663 N N . GLY A 1 85 ? 10.241 -0.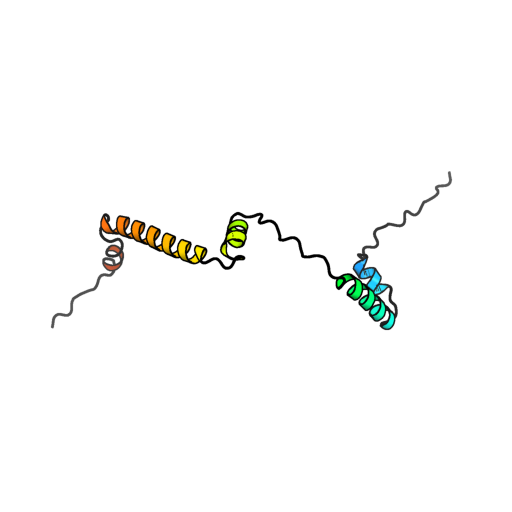636 -20.492 1.00 92.25 85 GLY A N 1
ATOM 664 C CA . GLY A 1 85 ? 10.703 -1.432 -21.628 1.00 92.25 85 GLY A CA 1
ATOM 665 C C . GLY A 1 85 ? 11.275 -0.566 -22.749 1.00 92.25 85 GLY A C 1
ATOM 666 O O . GLY A 1 85 ? 12.366 -0.849 -23.224 1.00 92.25 85 GLY A O 1
ATOM 667 N N . TYR A 1 86 ? 10.602 0.534 -23.097 1.00 91.25 86 TYR A N 1
ATOM 668 C CA . TYR A 1 86 ? 11.090 1.500 -24.084 1.00 91.25 86 TYR A CA 1
ATOM 669 C C . TYR A 1 86 ? 12.383 2.193 -23.640 1.00 91.25 86 TYR A C 1
ATOM 671 O O . TYR A 1 86 ? 13.302 2.370 -24.436 1.00 91.25 86 TYR A O 1
ATOM 679 N N . LEU A 1 87 ? 12.483 2.575 -22.363 1.00 88.38 87 LEU A N 1
ATOM 680 C CA . LEU A 1 87 ? 13.695 3.199 -21.839 1.00 88.38 87 LEU A CA 1
ATOM 681 C C . LEU A 1 87 ? 14.876 2.222 -21.843 1.00 88.38 87 LEU A C 1
ATOM 683 O O . LEU A 1 87 ? 15.983 2.605 -22.215 1.00 88.38 87 LEU A O 1
ATOM 687 N N . LEU A 1 88 ? 14.640 0.974 -21.439 1.00 87.12 88 LEU A N 1
ATOM 688 C CA . LEU A 1 88 ? 15.639 -0.087 -21.479 1.00 87.12 88 LEU A CA 1
ATOM 689 C C . LEU A 1 88 ? 16.070 -0.365 -22.919 1.00 87.12 88 LEU A C 1
ATOM 691 O O . LEU A 1 88 ? 17.267 -0.374 -23.180 1.00 87.12 88 LEU A O 1
ATOM 695 N N . ASP A 1 89 ? 15.121 -0.522 -23.845 1.00 82.75 89 ASP A N 1
ATOM 696 C CA . ASP A 1 89 ? 15.416 -0.707 -25.266 1.00 82.75 89 ASP A CA 1
ATOM 697 C C . ASP A 1 89 ? 16.274 0.448 -25.780 1.00 82.75 89 ASP A C 1
ATOM 699 O O . ASP A 1 89 ? 17.371 0.207 -26.249 1.00 82.75 89 ASP A O 1
ATOM 703 N N . TYR A 1 90 ? 15.905 1.709 -25.545 1.00 82.12 90 TYR A N 1
ATOM 704 C CA . TYR A 1 90 ? 16.731 2.855 -25.943 1.00 82.12 90 TYR A CA 1
ATOM 705 C C . TYR A 1 90 ? 18.165 2.807 -25.379 1.00 82.12 90 TYR A C 1
ATOM 707 O O . TYR A 1 90 ? 19.133 3.047 -26.104 1.00 82.12 90 TYR A O 1
ATOM 715 N N . GLN A 1 91 ? 18.325 2.473 -24.093 1.00 79.44 91 GLN A N 1
ATOM 716 C CA . GLN A 1 91 ? 19.647 2.371 -23.467 1.00 79.44 91 GLN A CA 1
ATOM 717 C C . GLN A 1 91 ? 20.479 1.216 -24.053 1.00 79.44 91 GLN A C 1
ATOM 719 O O . GLN A 1 91 ? 21.665 1.401 -24.320 1.00 79.44 91 GLN A O 1
ATOM 724 N N . PHE A 1 92 ? 19.879 0.049 -24.299 1.00 70.38 92 PHE A N 1
ATOM 725 C CA . PHE A 1 92 ? 20.567 -1.133 -24.840 1.00 70.38 92 PHE A CA 1
ATOM 726 C C . PHE A 1 92 ? 20.716 -1.127 -26.366 1.00 70.38 92 PHE A C 1
ATOM 728 O O . PHE A 1 92 ? 21.581 -1.814 -26.906 1.00 70.38 92 PHE A O 1
ATOM 735 N N . HIS A 1 93 ? 19.892 -0.354 -27.065 1.00 69.88 93 HIS A N 1
ATOM 736 C CA . HIS A 1 93 ? 19.905 -0.246 -28.517 1.00 69.88 93 HIS A CA 1
ATOM 737 C C . HIS A 1 93 ? 21.005 0.708 -28.996 1.00 69.88 93 HIS A C 1
ATOM 739 O O . HIS A 1 93 ? 21.603 0.471 -30.043 1.00 69.88 93 HIS A O 1
ATOM 745 N N . LEU A 1 94 ? 21.334 1.753 -28.219 1.00 64.69 94 LEU A N 1
ATOM 746 C CA . LEU A 1 94 ? 22.468 2.643 -28.511 1.00 64.69 94 LEU A CA 1
ATOM 747 C C . LEU A 1 94 ? 23.769 2.230 -27.801 1.00 64.69 94 LEU A C 1
ATOM 749 O O . LEU A 1 94 ? 24.853 2.473 -28.332 1.00 64.69 94 LEU A O 1
ATOM 753 N N . SER A 1 95 ? 23.694 1.596 -26.628 1.00 57.75 95 SER A N 1
ATOM 754 C CA . SER A 1 95 ? 24.867 1.078 -25.919 1.00 57.75 95 SER A CA 1
ATOM 755 C C . SER A 1 95 ? 24.982 -0.421 -26.156 1.00 57.75 95 SER A C 1
ATOM 757 O O . SER A 1 95 ? 24.183 -1.197 -25.634 1.00 57.75 95 SER A O 1
ATOM 759 N N . LYS A 1 96 ? 25.980 -0.842 -26.945 1.00 57.28 96 LYS A N 1
ATOM 760 C CA . LYS A 1 96 ? 26.321 -2.258 -27.126 1.00 57.28 96 LYS A CA 1
ATOM 761 C C . LYS A 1 96 ? 26.392 -2.949 -25.761 1.00 57.28 96 LYS A C 1
ATOM 763 O O . LYS A 1 96 ? 27.363 -2.790 -25.035 1.00 57.28 96 LYS A O 1
ATOM 768 N N . SER A 1 97 ? 25.380 -3.769 -25.482 1.00 53.94 97 SER A N 1
ATOM 769 C CA . SER A 1 97 ? 25.485 -4.979 -24.675 1.00 53.94 97 SER A CA 1
ATOM 770 C C . SER A 1 97 ? 26.179 -4.804 -23.309 1.00 53.94 97 SER A C 1
ATOM 772 O O . SER A 1 97 ? 27.343 -5.156 -23.122 1.00 53.94 97 SER A O 1
ATOM 774 N N . PHE A 1 98 ? 25.407 -4.403 -22.296 1.00 54.81 98 PHE A N 1
ATOM 775 C CA . PHE A 1 98 ? 25.769 -4.632 -20.888 1.00 54.81 98 PHE A CA 1
ATOM 776 C C . PHE A 1 98 ? 25.873 -6.141 -20.551 1.00 54.81 98 PHE A C 1
ATOM 778 O O . PHE A 1 98 ? 26.593 -6.527 -19.637 1.00 54.81 98 PHE A O 1
ATOM 785 N 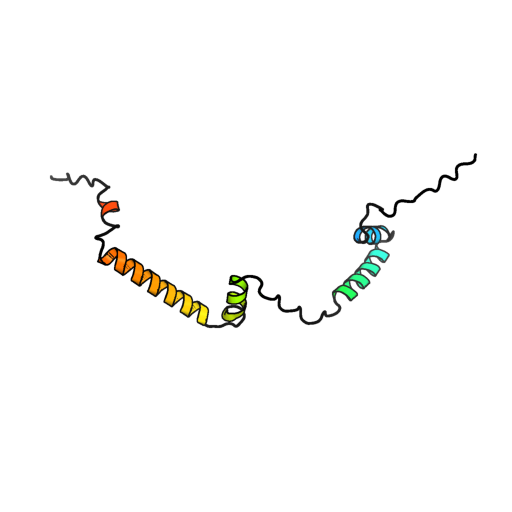N . PHE A 1 99 ? 25.200 -7.012 -21.316 1.00 51.28 99 PHE A N 1
ATOM 786 C CA . PHE A 1 99 ? 25.159 -8.465 -21.085 1.00 51.28 99 PHE A CA 1
ATOM 787 C C . PHE A 1 99 ? 26.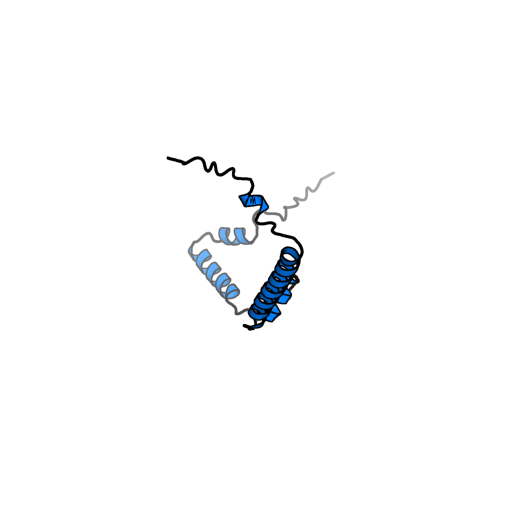410 -9.226 -21.578 1.00 51.28 99 PHE A C 1
ATOM 789 O O . PHE A 1 99 ? 26.748 -10.272 -21.033 1.00 51.28 99 PHE A O 1
ATOM 796 N N . GLY A 1 100 ? 27.135 -8.691 -22.562 1.00 54.38 100 GLY A N 1
ATOM 797 C CA . GLY A 1 100 ? 28.373 -9.281 -23.096 1.00 54.38 100 GLY A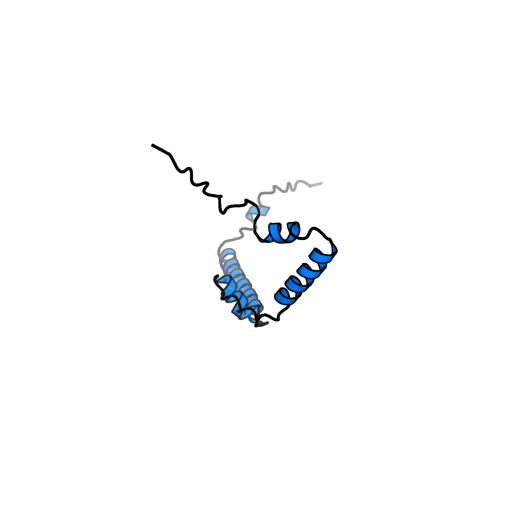 CA 1
ATOM 798 C C . GLY A 1 100 ? 29.552 -9.202 -22.125 1.00 54.38 100 GLY A C 1
ATOM 799 O O . GLY A 1 100 ? 30.312 -10.154 -22.003 1.00 54.38 100 GLY A O 1
ATOM 800 N N . LEU A 1 101 ? 29.635 -8.133 -21.325 1.00 56.88 101 LEU A N 1
ATOM 801 C CA . LEU A 1 101 ? 30.711 -7.971 -20.340 1.00 56.88 101 LEU A CA 1
ATOM 802 C C . LEU A 1 101 ? 30.627 -8.963 -19.171 1.00 56.88 101 LEU A C 1
ATOM 804 O O . LEU A 1 101 ? 31.635 -9.218 -18.520 1.00 56.88 101 LEU A O 1
ATOM 808 N N . LEU A 1 102 ? 29.450 -9.541 -18.906 1.00 54.78 102 LEU A N 1
ATOM 809 C CA . LEU A 1 102 ? 29.297 -10.574 -17.880 1.00 54.78 102 LEU A CA 1
ATOM 810 C C . LEU A 1 102 ? 29.756 -11.956 -18.383 1.00 54.78 102 LEU A C 1
ATOM 812 O O . LEU A 1 102 ? 30.222 -12.768 -17.588 1.00 54.78 102 LEU A O 1
ATOM 816 N N . PHE A 1 103 ? 29.637 -12.224 -19.688 1.00 57.19 103 PHE A N 1
ATOM 817 C CA . PHE A 1 103 ? 30.023 -13.506 -20.287 1.00 57.19 103 PHE A CA 1
ATOM 818 C C . PHE A 1 103 ? 31.502 -13.539 -20.713 1.00 57.19 103 PHE A C 1
ATOM 820 O O . PHE A 1 103 ? 32.117 -14.601 -20.683 1.00 57.19 103 PHE A O 1
ATOM 827 N N . ASP A 1 104 ? 32.099 -12.380 -21.013 1.00 56.94 104 ASP A N 1
ATOM 828 C CA . ASP A 1 104 ? 33.520 -12.254 -21.379 1.00 56.94 104 ASP A CA 1
ATOM 829 C C . ASP A 1 104 ? 34.491 -12.384 -20.181 1.00 56.94 104 ASP A C 1
ATOM 831 O O . ASP A 1 104 ? 35.691 -12.578 -20.369 1.00 56.94 104 ASP A O 1
ATOM 835 N N . LEU A 1 105 ? 33.993 -12.319 -18.938 1.00 58.56 105 LEU A N 1
ATOM 836 C CA . LEU A 1 105 ? 34.784 -12.496 -17.705 1.00 58.56 105 LEU A CA 1
ATOM 837 C C . LEU A 1 105 ? 34.906 -13.962 -17.246 1.00 58.56 105 LEU A C 1
ATOM 839 O O . LEU A 1 105 ? 35.556 -14.234 -16.235 1.00 58.56 105 LEU A O 1
ATOM 843 N N . ILE A 1 106 ? 34.313 -14.914 -17.973 1.00 61.03 106 ILE A N 1
ATOM 844 C CA . ILE A 1 106 ? 34.482 -16.350 -17.723 1.00 61.03 106 ILE A CA 1
ATOM 845 C C . ILE A 1 106 ? 35.431 -16.896 -18.797 1.00 61.03 106 ILE A C 1
ATOM 847 O O . ILE A 1 106 ? 35.002 -17.105 -19.934 1.00 61.03 106 ILE A O 1
ATOM 851 N N . PRO A 1 107 ? 36.718 -17.147 -18.489 1.00 60.81 107 PRO A N 1
ATOM 852 C CA . PRO A 1 107 ? 37.614 -17.781 -19.444 1.00 60.81 107 PRO A CA 1
ATOM 853 C C . PRO A 1 107 ? 37.159 -19.229 -19.676 1.00 60.81 107 PRO A C 1
ATOM 855 O O . PRO A 1 107 ? 37.464 -20.131 -18.898 1.00 60.81 107 PRO A O 1
ATOM 858 N N . VAL A 1 108 ? 36.410 -19.471 -20.753 1.00 68.69 108 VAL A N 1
ATOM 859 C CA . VAL A 1 108 ? 36.128 -20.824 -21.244 1.00 68.69 108 VAL A CA 1
ATOM 860 C C . VAL A 1 108 ? 37.382 -21.320 -21.964 1.00 68.69 108 VAL A C 1
ATOM 862 O O . VAL A 1 108 ? 37.637 -20.962 -23.113 1.00 68.69 108 VAL A O 1
ATOM 865 N N . ASN A 1 109 ? 38.184 -22.130 -21.270 1.00 62.69 109 ASN A N 1
ATOM 866 C CA . ASN A 1 109 ? 39.332 -22.834 -21.840 1.00 62.69 109 ASN A CA 1
ATOM 867 C C . ASN A 1 109 ? 38.843 -23.837 -22.901 1.00 62.69 109 ASN A C 1
ATOM 869 O O . ASN A 1 109 ? 38.362 -24.917 -22.561 1.00 62.69 109 ASN A O 1
ATOM 873 N N . ARG A 1 110 ? 38.934 -23.472 -24.184 1.00 66.88 110 ARG A N 1
ATOM 874 C CA . ARG A 1 110 ? 38.577 -24.338 -25.318 1.00 66.88 110 ARG A CA 1
ATOM 875 C C . ARG A 1 110 ? 39.778 -25.133 -25.842 1.00 66.88 110 ARG A C 1
ATOM 877 O O . ARG A 1 110 ? 40.064 -25.080 -27.028 1.00 66.88 110 ARG A O 1
ATOM 884 N N . ASN A 1 111 ? 40.468 -25.860 -24.969 1.00 58.22 111 ASN A N 1
ATOM 885 C CA . ASN A 1 111 ? 41.499 -26.815 -25.381 1.00 58.22 111 ASN A CA 1
ATOM 886 C C . ASN A 1 111 ? 40.955 -28.236 -25.193 1.00 58.22 111 ASN A C 1
ATOM 888 O O . ASN A 1 111 ? 41.173 -28.854 -24.153 1.00 58.22 111 ASN A O 1
ATOM 892 N N . PHE A 1 112 ? 40.204 -28.721 -26.180 1.00 59.53 112 PHE A N 1
ATOM 893 C CA . PHE A 1 112 ? 39.828 -30.129 -26.317 1.00 59.53 112 PHE A CA 1
ATOM 894 C C . PHE A 1 112 ? 39.986 -30.500 -27.789 1.00 59.53 112 PHE A C 1
ATOM 896 O O . PHE A 1 112 ? 39.007 -30.650 -28.516 1.00 59.53 112 PHE A O 1
ATOM 903 N N . ASP A 1 113 ? 41.245 -30.624 -28.196 1.00 58.81 113 ASP A N 1
ATOM 904 C CA . ASP A 1 113 ? 41.630 -31.090 -29.519 1.00 58.81 113 ASP A CA 1
ATOM 905 C C . ASP A 1 113 ? 42.318 -32.448 -29.319 1.00 58.81 113 ASP A C 1
ATOM 907 O O . ASP A 1 113 ? 43.370 -32.532 -28.678 1.00 58.81 113 ASP A O 1
ATOM 911 N N . GLY A 1 114 ? 41.678 -33.508 -29.814 1.00 55.53 114 GLY A N 1
ATOM 912 C CA . GLY A 1 114 ? 42.209 -34.863 -29.952 1.00 55.53 114 GLY A CA 1
ATOM 913 C C . GLY A 1 114 ? 41.930 -35.363 -31.358 1.00 55.53 114 GLY A C 1
ATOM 914 O O . GLY A 1 114 ? 40.864 -34.986 -31.897 1.00 55.53 114 GLY A O 1
#

pLDDT: mean 73.59, std 15.0, range [42.19, 96.94]

InterPro domains:
  IPR019727 ATP synthase, F0 complex, subunit F, mitochondria, fungi [PF10791] (11-94)
  IPR019727 ATP synthase, F0 complex, subunit F, mitochondria, fungi [PTHR28161] (8-95)

Foldseek 3Di:
DDDDDDPPDDPCPVQPPVRVCVVVPPDPVVVVVVVVVVVVVVPPDDPDDPPPDQPDPVSVVCVVDVVVVHPVVVVVVVVVCVVVVVVVCVVCVPDPDPPVVVVVPDPPPPPDDD

Organism: NCBI:txid144679

Secondary structure (DSSP, 8-state):
----------S--SS-HHHHHHHS--SHHHHHHHHHHHHHHHHS-PPPPPPPP--SHHHHHIIIIITTT-SHHHHHHHHHHHHHHHHHHHHHHHTT-TTHHHHTTS--------

Solvent-accessible surface area (backbone atoms only — not comparable to full-atom values): 7391 Å² total; per-residue (Å²): 138,86,81,85,80,78,82,77,76,72,95,64,70,92,57,57,72,77,58,46,58,66,66,68,39,92,40,77,70,50,49,54,52,52,50,52,54,52,50,50,67,69,61,52,82,70,71,84,77,75,75,76,75,57,85,45,76,66,42,44,50,41,58,67,33,61,76,61,74,45,69,57,62,59,53,53,50,52,52,49,51,52,53,50,50,52,51,50,45,56,54,51,73,75,40,84,51,82,69,54,64,67,57,71,73,56,86,76,82,85,82,84,86,130

Sequence (114 aa):
MNFIQIRRLTTKIPIPPVLSVERAGTSAADTARINRLINFYKKVPKGPRPIPEPKSLIDKYRAKYIHTNSAMPLVHIIAAVMGIGYLLDYQFHLSKSFFGLLFDLIPVNRNFDG

Radius of gyration: 35.95 Å; Cα contacts (8 Å, |Δi|>4): 18; chains: 1; bounding box: 67×62×97 Å

Mean predicted aligned error: 19.09 Å